Protein AF-X1B442-F1 (afdb_monomer_lite)

Secondary structure (DSSP, 8-state):
----HHHHHHHHHH--GGGGHHHHTTHHHHHH-S-SEEEE--SBPTTS-BPPPEEEEPHHHHHHHHHHHHTTT-----TTT-HHHHHHHT-TT--GGGS-HHHHHHHHHHHHTTTTS--

pLDDT: mean 87.73, std 11.0, range [37.72, 97.69]

InterPro domains:
  IPR045425 Protein o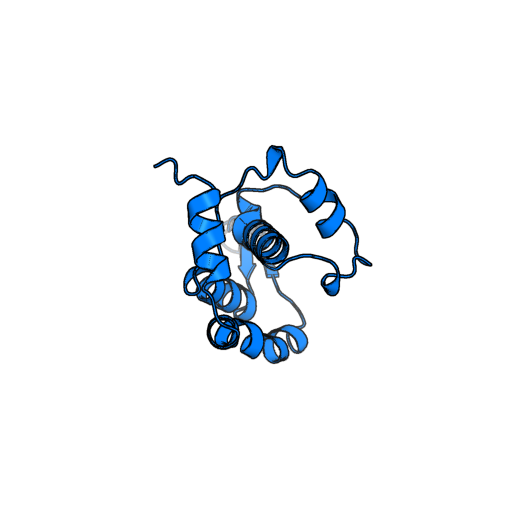f unknown function DUF6508 [PF20118] (17-117)

Structure (mmCIF, N/CA/C/O backbone):
data_AF-X1B442-F1
#
_entry.id   AF-X1B442-F1
#
loop_
_atom_site.group_PDB
_atom_site.id
_atom_site.type_symbol
_atom_site.label_atom_id
_atom_site.label_alt_id
_atom_site.label_comp_id
_atom_site.label_asym_id
_atom_site.label_entity_id
_atom_site.label_seq_id
_atom_site.pdbx_PDB_ins_code
_atom_site.Cartn_x
_atom_site.Cartn_y
_atom_site.Cartn_z
_atom_site.occupancy
_atom_site.B_iso_or_equiv
_atom_site.auth_seq_id
_atom_site.auth_comp_id
_atom_site.auth_asym_id
_atom_site.auth_atom_id
_atom_site.pdbx_PDB_model_num
ATOM 1 N N . MET A 1 1 ? -21.037 11.343 -4.499 1.00 37.72 1 MET A N 1
ATOM 2 C CA . MET A 1 1 ? -21.464 10.788 -3.196 1.00 37.72 1 MET A CA 1
ATOM 3 C C . MET A 1 1 ? -20.457 11.200 -2.136 1.00 37.72 1 MET A C 1
ATOM 5 O O . MET A 1 1 ? -19.289 10.859 -2.256 1.00 37.72 1 MET A O 1
ATOM 9 N N . HIS A 1 2 ? -20.888 12.010 -1.169 1.00 44.16 2 HIS A N 1
ATOM 10 C CA . HIS A 1 2 ? -20.063 12.522 -0.072 1.00 44.16 2 HIS A CA 1
ATOM 11 C C . HIS A 1 2 ? -20.171 11.527 1.096 1.00 44.16 2 HIS A C 1
ATOM 13 O O . HIS A 1 2 ? -20.971 11.718 2.008 1.00 44.16 2 HIS A O 1
ATOM 19 N N . ASN A 1 3 ? -19.447 10.406 1.030 1.00 51.03 3 ASN A N 1
ATOM 20 C CA . ASN A 1 3 ? -19.388 9.500 2.176 1.00 51.03 3 ASN A CA 1
ATOM 21 C C . ASN A 1 3 ? -18.514 10.177 3.236 1.00 51.03 3 ASN A C 1
ATOM 23 O O . ASN A 1 3 ? -17.320 10.379 3.017 1.00 51.03 3 ASN A O 1
ATOM 27 N N . LYS A 1 4 ? -19.136 10.606 4.338 1.00 59.34 4 LYS A N 1
ATOM 28 C CA . LYS A 1 4 ? -18.451 11.263 5.455 1.00 59.34 4 LYS A CA 1
ATOM 29 C C . LYS A 1 4 ? -17.403 10.302 6.023 1.00 59.34 4 LYS A C 1
ATOM 31 O O . LYS A 1 4 ? -17.691 9.125 6.217 1.00 59.34 4 LYS A O 1
ATOM 36 N N . GLU A 1 5 ? -16.205 10.816 6.282 1.00 63.03 5 GLU A N 1
ATOM 37 C CA . GLU A 1 5 ? -15.031 10.091 6.800 1.00 63.03 5 GLU A CA 1
ATOM 38 C C . GLU A 1 5 ? -15.365 9.174 7.997 1.00 63.03 5 GLU A C 1
ATOM 40 O O . GLU A 1 5 ? -14.859 8.058 8.098 1.00 63.03 5 GLU A O 1
ATOM 45 N N . THR A 1 6 ? -16.333 9.583 8.820 1.00 64.50 6 THR A N 1
ATOM 46 C CA . THR A 1 6 ? -16.850 8.848 9.982 1.00 64.50 6 THR A CA 1
ATOM 47 C C . THR A 1 6 ? -17.472 7.479 9.670 1.00 64.50 6 THR A C 1
ATOM 49 O O . THR A 1 6 ? -17.373 6.575 10.497 1.00 64.50 6 THR A O 1
ATOM 52 N N . ASP A 1 7 ? -18.075 7.272 8.493 1.00 78.06 7 ASP A N 1
ATOM 53 C CA . ASP A 1 7 ? -18.658 5.966 8.117 1.00 78.06 7 ASP A CA 1
ATOM 54 C C . ASP A 1 7 ? -17.571 4.900 7.881 1.00 78.06 7 ASP A C 1
ATOM 56 O O . ASP A 1 7 ? -17.758 3.706 8.121 1.00 78.06 7 ASP A O 1
ATOM 60 N N . PHE A 1 8 ? -16.386 5.334 7.454 1.00 81.19 8 PHE A N 1
ATOM 61 C CA . PHE A 1 8 ? -15.264 4.439 7.189 1.00 81.19 8 PHE A CA 1
ATOM 62 C C . PHE A 1 8 ? -14.480 4.091 8.447 1.00 81.19 8 PHE A C 1
ATOM 64 O O . PHE A 1 8 ? -13.973 2.977 8.558 1.00 81.19 8 PHE A O 1
ATOM 71 N N . GLU A 1 9 ? -14.418 5.001 9.416 1.00 83.88 9 GLU A N 1
ATOM 72 C CA . GLU A 1 9 ? -13.800 4.726 10.714 1.00 83.88 9 GLU A CA 1
ATOM 73 C C . GLU A 1 9 ? -14.533 3.598 11.448 1.00 83.88 9 GLU A C 1
ATOM 75 O O . GLU A 1 9 ? -13.891 2.688 11.974 1.00 83.88 9 GLU A O 1
ATOM 80 N N . GLY A 1 10 ? -15.872 3.589 11.408 1.00 84.75 10 GLY A N 1
ATOM 81 C CA . GLY A 1 10 ? -16.682 2.494 11.951 1.00 84.75 10 GLY A CA 1
ATOM 82 C C . GLY A 1 10 ? -16.390 1.148 11.278 1.00 84.75 10 GLY A C 1
ATOM 83 O O . GLY A 1 10 ? -16.197 0.144 11.965 1.00 84.75 10 GLY A O 1
ATOM 84 N N . LYS A 1 11 ? -16.277 1.136 9.942 1.00 86.38 11 LYS A N 1
ATOM 85 C CA . LYS A 1 11 ? -15.935 -0.062 9.153 1.00 86.38 11 LYS A CA 1
ATOM 86 C C . LYS A 1 11 ? -14.528 -0.572 9.443 1.00 86.38 11 LYS A C 1
ATOM 88 O O . LYS A 1 11 ? -14.353 -1.757 9.686 1.00 86.38 11 LYS A O 1
ATOM 93 N N . ILE A 1 12 ? -13.527 0.307 9.483 1.00 89.50 12 ILE A N 1
ATOM 94 C CA . ILE A 1 12 ? -12.164 -0.079 9.876 1.00 89.50 12 ILE A CA 1
ATOM 95 C C . ILE A 1 12 ? -12.172 -0.659 11.287 1.00 89.50 12 ILE A C 1
ATOM 97 O O . ILE A 1 12 ? -11.456 -1.622 11.574 1.00 89.50 12 ILE A O 1
ATOM 101 N N . ASN A 1 13 ? -12.972 -0.077 12.182 1.00 89.06 13 ASN A N 1
ATOM 102 C CA . ASN A 1 13 ? -12.989 -0.510 13.562 1.00 89.06 13 ASN A CA 1
ATOM 103 C C . ASN A 1 13 ? -13.618 -1.885 13.780 1.00 89.06 13 ASN A C 1
ATOM 105 O O . ASN A 1 13 ? -13.188 -2.589 14.697 1.00 89.06 13 ASN A O 1
ATOM 109 N N . SER A 1 14 ? -14.549 -2.289 12.914 1.00 90.06 14 SER A N 1
ATOM 110 C CA . SER A 1 14 ? -15.147 -3.624 12.931 1.00 90.06 14 SER A CA 1
ATOM 111 C C . SER A 1 14 ? -14.265 -4.708 12.298 1.00 90.06 14 SER A C 1
ATOM 113 O O . SER A 1 14 ? -14.511 -5.891 12.546 1.00 90.06 14 SER A O 1
ATOM 115 N N . LEU A 1 15 ? -13.220 -4.336 11.544 1.00 90.81 15 LEU A N 1
ATOM 116 C CA . LEU A 1 15 ? -12.284 -5.299 10.960 1.00 90.81 15 LEU A CA 1
ATOM 117 C C . LEU A 1 15 ? -11.496 -6.049 12.035 1.00 90.81 15 LEU A C 1
ATOM 119 O O . LEU A 1 15 ? -10.881 -5.470 12.940 1.00 90.81 15 LEU A O 1
ATOM 123 N N . LYS A 1 16 ? -11.459 -7.367 11.876 1.00 92.06 16 LYS A N 1
ATOM 124 C CA . LYS A 1 16 ? -10.697 -8.306 12.690 1.00 92.06 16 LYS A CA 1
ATOM 125 C C . LYS A 1 16 ? -9.308 -8.496 12.104 1.00 92.06 16 LYS A C 1
ATOM 127 O O . LYS A 1 16 ? -9.062 -8.303 10.919 1.00 92.06 16 LYS A O 1
ATOM 132 N N . ARG A 1 17 ? -8.385 -8.995 12.929 1.00 87.31 17 ARG A N 1
ATOM 133 C CA . ARG A 1 17 ? -7.030 -9.359 12.483 1.00 87.31 17 ARG A CA 1
ATOM 134 C C . ARG A 1 17 ? -7.034 -10.357 11.315 1.00 87.31 17 ARG A C 1
ATOM 136 O O . ARG A 1 17 ? -6.148 -10.291 10.469 1.00 87.31 17 ARG A O 1
ATOM 143 N N . SER A 1 18 ? -8.024 -11.253 11.259 1.00 91.50 18 SER A N 1
ATOM 144 C CA . SER A 1 18 ? -8.226 -12.195 10.149 1.00 91.50 18 SER A CA 1
ATOM 145 C C . SER A 1 18 ? -8.433 -11.504 8.807 1.00 91.50 18 SER A C 1
ATOM 147 O O . SER A 1 18 ? -7.984 -12.024 7.792 1.00 91.50 18 SER A O 1
ATOM 149 N N . ASP A 1 19 ? -9.056 -10.329 8.804 1.00 91.94 19 ASP A N 1
ATOM 150 C CA . ASP A 1 19 ? -9.430 -9.628 7.575 1.00 91.94 19 ASP A CA 1
ATOM 151 C C . ASP A 1 19 ? -8.197 -8.999 6.913 1.00 91.94 19 ASP A C 1
ATOM 153 O O . ASP A 1 19 ? -8.142 -8.853 5.699 1.00 91.94 19 ASP A O 1
ATOM 157 N N . PHE A 1 20 ? -7.148 -8.726 7.698 1.00 90.88 20 PHE A N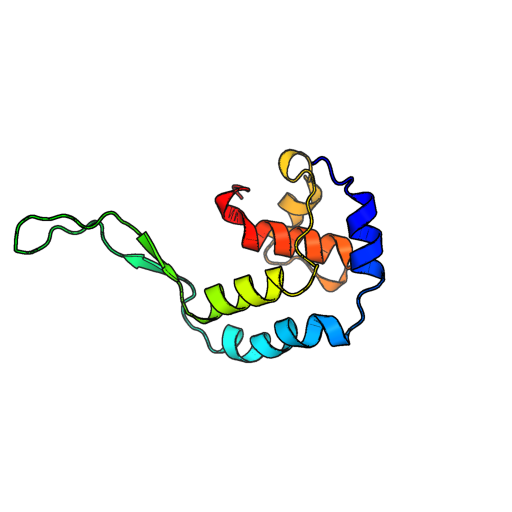 1
ATOM 158 C CA . PHE A 1 20 ? -5.842 -8.280 7.205 1.00 90.88 20 PHE A CA 1
ATOM 159 C C . PHE A 1 20 ? -4.945 -9.434 6.742 1.00 90.88 20 PHE A C 1
ATOM 161 O O . PHE A 1 20 ? -3.880 -9.188 6.175 1.00 90.88 20 PHE A O 1
ATOM 168 N N . LYS A 1 21 ? -5.335 -10.697 6.969 1.00 94.19 21 LYS A N 1
ATOM 169 C CA . LYS A 1 21 ? -4.514 -11.868 6.623 1.00 94.19 21 LYS A CA 1
ATOM 170 C C . LYS A 1 21 ? -4.065 -11.875 5.153 1.00 94.19 21 LYS A C 1
ATOM 172 O O . LYS A 1 21 ? -2.889 -12.159 4.937 1.00 94.19 21 LYS A O 1
ATOM 177 N N . PRO A 1 22 ? -4.901 -11.524 4.155 1.00 94.31 22 PRO A N 1
ATOM 178 C CA . PRO A 1 22 ? -4.453 -11.487 2.763 1.00 94.31 22 PRO A CA 1
ATOM 179 C C . PRO A 1 22 ? -3.307 -10.489 2.524 1.00 94.31 22 PRO A C 1
ATOM 181 O O . PRO A 1 22 ? -2.353 -10.832 1.835 1.00 94.31 22 PRO A O 1
ATOM 184 N N . LEU A 1 23 ? -3.338 -9.306 3.155 1.00 92.88 23 LEU A N 1
ATOM 185 C CA . LEU A 1 23 ? -2.234 -8.333 3.092 1.00 92.88 23 LEU A CA 1
ATOM 186 C C . LEU A 1 23 ? -0.981 -8.857 3.785 1.00 92.88 23 LEU A C 1
ATOM 188 O O . LEU A 1 23 ? 0.114 -8.779 3.237 1.00 92.88 23 LEU A O 1
ATOM 192 N N . LEU A 1 24 ? -1.136 -9.400 4.993 1.00 93.75 24 LEU A N 1
ATOM 193 C CA . LEU A 1 24 ? -0.012 -9.906 5.780 1.00 93.75 24 LEU A CA 1
ATOM 194 C C . LEU A 1 24 ? 0.686 -11.083 5.087 1.00 93.75 24 LEU A C 1
ATOM 196 O O . LEU A 1 24 ? 1.908 -11.200 5.150 1.00 93.75 24 LEU A O 1
ATOM 200 N N . ASN A 1 25 ? -0.066 -11.911 4.363 1.00 95.88 25 ASN A N 1
ATOM 201 C CA . ASN A 1 25 ? 0.478 -13.010 3.571 1.00 95.88 25 ASN A CA 1
ATOM 202 C C . ASN A 1 25 ? 1.357 -12.540 2.399 1.00 95.88 25 ASN A C 1
ATOM 204 O O . ASN A 1 25 ? 2.135 -13.339 1.882 1.00 95.88 25 ASN A O 1
ATOM 208 N N . LEU A 1 26 ? 1.272 -11.270 1.979 1.00 95.94 26 LEU A N 1
ATOM 209 C CA . LEU A 1 26 ? 2.156 -10.721 0.948 1.00 95.94 26 LEU A CA 1
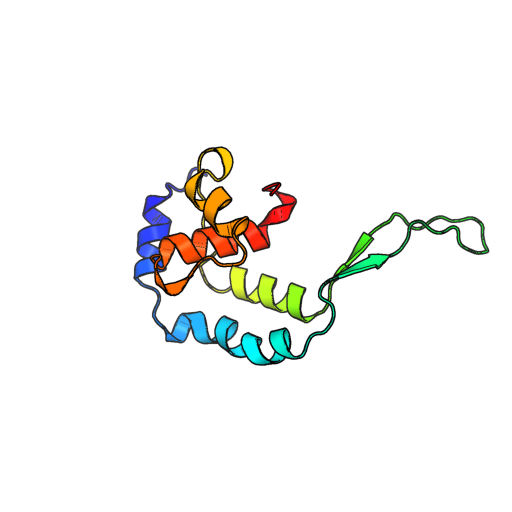ATOM 210 C C . LEU A 1 26 ? 3.544 -10.349 1.465 1.00 95.94 26 LEU A C 1
ATOM 212 O O . LEU A 1 26 ? 4.449 -10.205 0.645 1.00 95.94 26 LEU A O 1
ATOM 216 N N . ILE A 1 27 ? 3.738 -10.208 2.783 1.00 96.00 27 ILE A N 1
ATOM 217 C CA . ILE A 1 27 ? 5.011 -9.753 3.365 1.00 96.00 27 ILE A CA 1
ATOM 218 C C . ILE A 1 27 ? 6.213 -10.545 2.817 1.00 96.00 27 ILE A C 1
ATOM 220 O O . ILE A 1 27 ? 7.145 -9.900 2.333 1.00 96.00 27 ILE A O 1
ATOM 224 N N . PRO A 1 28 ? 6.203 -11.895 2.775 1.00 97.69 28 PRO A N 1
ATOM 225 C CA . PRO A 1 28 ? 7.335 -12.650 2.240 1.00 97.69 28 PRO A CA 1
ATOM 226 C C . PRO A 1 28 ? 7.593 -12.368 0.753 1.00 97.69 28 PRO A C 1
ATOM 228 O O . PRO A 1 28 ? 8.742 -12.197 0.350 1.00 97.69 28 PRO A O 1
ATOM 231 N N . LYS A 1 29 ? 6.535 -12.267 -0.068 1.00 96.62 29 LYS A N 1
ATOM 232 C CA . LYS A 1 29 ? 6.656 -11.968 -1.508 1.00 96.62 29 LYS A CA 1
ATOM 233 C C . LYS A 1 29 ? 7.216 -10.560 -1.728 1.00 96.62 29 LYS A C 1
ATOM 235 O O . LYS A 1 29 ? 8.075 -10.379 -2.586 1.00 96.62 29 LYS A O 1
ATOM 240 N N . ILE A 1 30 ? 6.782 -9.583 -0.930 1.00 96.19 30 ILE A N 1
ATOM 241 C CA . ILE A 1 30 ? 7.298 -8.207 -0.962 1.00 96.19 30 ILE A CA 1
ATOM 242 C C . ILE A 1 30 ? 8.782 -8.185 -0.582 1.00 96.19 30 ILE A C 1
ATOM 244 O O . ILE A 1 30 ? 9.579 -7.611 -1.314 1.00 96.19 30 ILE A O 1
ATOM 248 N N . GLN A 1 31 ? 9.172 -8.846 0.511 1.00 96.75 31 GLN A N 1
ATOM 249 C CA . GLN A 1 31 ? 10.567 -8.889 0.972 1.00 96.75 31 GLN A CA 1
ATOM 250 C C . GLN A 1 31 ? 11.505 -9.591 -0.020 1.00 96.75 31 GLN A C 1
ATOM 252 O O . GLN A 1 31 ? 12.663 -9.202 -0.144 1.00 96.75 31 GLN A O 1
ATOM 257 N N . ALA A 1 32 ? 11.010 -10.598 -0.743 1.00 96.81 32 ALA A N 1
ATOM 258 C CA . ALA A 1 32 ? 11.760 -11.283 -1.795 1.00 96.81 32 ALA A CA 1
ATOM 259 C C . ALA A 1 32 ? 11.822 -10.498 -3.122 1.00 96.81 32 ALA A C 1
ATOM 261 O O . ALA A 1 32 ? 12.574 -10.869 -4.024 1.00 96.81 32 ALA A O 1
ATOM 262 N N . THR A 1 33 ? 11.030 -9.432 -3.276 1.00 97.12 33 THR A N 1
ATOM 263 C CA . THR A 1 33 ? 10.962 -8.654 -4.516 1.00 97.12 33 THR A CA 1
ATOM 264 C C . THR A 1 33 ? 12.050 -7.580 -4.544 1.00 97.12 33 THR A C 1
ATOM 266 O O . THR A 1 33 ? 12.070 -6.672 -3.721 1.00 97.12 33 THR A O 1
ATOM 269 N N . SER A 1 34 ? 12.939 -7.645 -5.537 1.00 95.31 34 SER A N 1
ATOM 270 C CA . SER A 1 34 ? 14.061 -6.705 -5.693 1.00 95.31 34 SER A CA 1
ATOM 271 C C . SER A 1 34 ? 13.723 -5.428 -6.472 1.00 95.31 34 SER A C 1
ATOM 273 O O . SER A 1 34 ? 14.504 -4.478 -6.468 1.00 95.31 34 SER A O 1
ATOM 275 N N . TRP A 1 35 ? 12.580 -5.387 -7.162 1.00 95.19 35 TRP A N 1
ATOM 276 C CA . TRP A 1 35 ? 12.119 -4.220 -7.915 1.00 95.19 35 TRP A CA 1
ATOM 277 C C . TRP A 1 35 ? 10.590 -4.167 -7.948 1.00 95.19 35 TRP A C 1
ATOM 279 O O . TRP A 1 35 ? 9.938 -5.180 -8.185 1.00 95.19 35 TRP A O 1
ATOM 289 N N . PHE A 1 36 ? 10.020 -2.978 -7.755 1.00 94.31 36 PHE A N 1
ATOM 290 C CA . PHE A 1 36 ? 8.564 -2.786 -7.690 1.00 94.31 36 PHE A CA 1
ATOM 291 C C . PHE A 1 36 ? 7.987 -2.122 -8.944 1.00 94.31 36 PHE A C 1
ATOM 293 O O . PHE A 1 36 ? 6.839 -2.366 -9.303 1.00 94.31 36 PHE A O 1
ATOM 300 N N . GLY A 1 37 ? 8.794 -1.345 -9.663 1.00 92.88 37 GLY A N 1
ATOM 301 C CA . GLY A 1 37 ? 8.428 -0.811 -10.966 1.00 92.88 37 GLY A CA 1
ATOM 302 C C . GLY A 1 37 ? 9.644 -0.301 -11.728 1.00 92.88 37 GLY A C 1
ATOM 303 O O . GLY A 1 37 ? 10.666 0.029 -11.122 1.00 92.88 37 GLY A O 1
ATOM 304 N N . LYS A 1 38 ? 9.551 -0.265 -13.059 1.00 94.00 38 LYS A N 1
ATOM 305 C CA . LYS A 1 38 ? 10.606 0.242 -13.949 1.00 94.00 38 LYS A CA 1
ATOM 306 C C . LYS A 1 38 ? 9.994 1.084 -15.059 1.00 94.00 38 LYS A C 1
ATOM 308 O O . LYS A 1 38 ? 8.963 0.718 -15.614 1.00 94.00 38 LYS A O 1
ATOM 313 N N . LEU A 1 39 ? 10.648 2.190 -15.401 1.00 91.81 39 LEU A N 1
ATOM 314 C CA . LEU A 1 39 ? 10.275 2.972 -16.575 1.00 91.81 39 LEU A CA 1
ATOM 315 C C . LEU A 1 39 ? 10.645 2.184 -17.842 1.00 91.81 39 LEU A C 1
ATOM 317 O O . LEU A 1 39 ? 11.783 1.736 -17.990 1.00 91.81 39 LEU A O 1
ATOM 321 N N . LYS A 1 40 ? 9.680 2.015 -18.741 1.00 91.50 40 LYS A N 1
ATOM 322 C CA . LYS A 1 40 ? 9.819 1.409 -20.069 1.00 91.50 40 LYS A CA 1
ATOM 323 C C . LYS A 1 40 ? 9.243 2.344 -21.132 1.00 91.50 40 LYS A C 1
ATOM 325 O O . LYS A 1 40 ? 8.558 3.312 -20.815 1.00 91.50 40 LYS A O 1
ATOM 330 N N . GLY A 1 41 ? 9.518 2.054 -22.402 1.00 90.12 41 GLY A N 1
ATOM 331 C CA . GLY A 1 41 ? 9.138 2.926 -23.517 1.00 90.12 41 GLY A CA 1
ATOM 332 C C . GLY A 1 41 ? 10.022 4.174 -23.607 1.00 90.12 41 GLY A C 1
ATOM 333 O O . GLY A 1 41 ? 11.110 4.220 -23.038 1.00 90.12 41 GLY A O 1
ATOM 334 N N . GLY A 1 42 ? 9.586 5.173 -24.374 1.00 88.75 42 GLY A N 1
ATOM 335 C CA . GLY A 1 42 ? 10.333 6.413 -24.626 1.00 88.75 42 GLY A CA 1
ATOM 336 C C . GLY A 1 42 ? 11.499 6.277 -25.609 1.00 88.75 42 GLY A C 1
ATOM 337 O O . GLY A 1 42 ? 12.099 7.278 -25.990 1.00 88.75 42 GLY A O 1
ATOM 338 N N . THR A 1 43 ? 11.809 5.059 -26.052 1.00 88.44 43 THR A N 1
ATOM 339 C CA . THR A 1 43 ? 12.819 4.781 -27.073 1.00 88.44 43 THR A CA 1
ATOM 340 C C . THR A 1 43 ? 12.175 4.618 -28.449 1.00 88.44 43 THR A C 1
ATOM 342 O O . THR A 1 43 ? 11.046 4.141 -28.585 1.00 88.44 43 THR A O 1
ATOM 345 N N . LYS A 1 44 ? 12.902 5.041 -29.488 1.00 89.81 44 LYS A N 1
ATOM 346 C CA . LYS A 1 44 ? 12.490 4.878 -30.885 1.00 89.81 44 LYS A CA 1
ATOM 347 C C . LYS A 1 44 ? 12.796 3.453 -31.347 1.00 89.81 44 LYS A C 1
ATOM 349 O O . LYS A 1 44 ? 13.928 2.988 -31.222 1.00 89.81 44 LYS A O 1
ATOM 354 N N . ASN A 1 45 ? 11.788 2.774 -31.877 1.00 86.75 45 ASN A N 1
ATOM 355 C CA . ASN A 1 45 ? 11.900 1.444 -32.458 1.00 86.75 45 ASN A CA 1
ATOM 356 C C . ASN A 1 45 ? 12.622 1.493 -33.814 1.00 86.75 45 ASN A C 1
ATOM 358 O O . ASN A 1 45 ? 12.785 2.553 -34.423 1.00 86.75 45 ASN A O 1
ATOM 362 N N . LYS A 1 46 ? 13.028 0.320 -34.320 1.00 89.25 46 LYS A N 1
ATOM 363 C CA . LYS A 1 46 ? 13.716 0.188 -35.620 1.00 89.25 46 LYS A CA 1
ATOM 364 C C . LYS A 1 46 ? 12.879 0.682 -36.808 1.00 89.25 46 LYS A C 1
ATOM 366 O O . LYS A 1 46 ? 13.451 1.130 -37.792 1.00 89.25 46 LYS A O 1
ATOM 371 N N . ASP A 1 47 ? 11.554 0.619 -36.708 1.00 92.50 47 ASP A N 1
ATOM 372 C CA . ASP A 1 47 ? 10.599 1.105 -37.716 1.00 92.50 47 ASP A CA 1
ATOM 373 C C . ASP A 1 47 ? 10.304 2.614 -37.605 1.00 92.50 47 ASP A C 1
ATOM 375 O O . ASP A 1 47 ? 9.520 3.167 -38.370 1.00 92.50 47 ASP A O 1
ATOM 379 N N . GLY A 1 48 ? 10.931 3.296 -36.645 1.00 90.44 48 GLY A N 1
ATOM 380 C CA . GLY A 1 48 ? 10.744 4.714 -36.391 1.00 90.44 48 GLY A CA 1
ATOM 381 C C . GLY A 1 48 ? 9.562 5.066 -35.486 1.00 90.44 48 GLY A C 1
ATOM 382 O O . GLY A 1 48 ? 9.433 6.242 -35.139 1.00 90.44 48 GLY A O 1
ATOM 383 N N . SER A 1 49 ? 8.757 4.088 -35.057 1.00 92.50 49 SER A N 1
ATOM 384 C CA . SER A 1 49 ? 7.703 4.293 -34.060 1.00 92.50 49 SER A CA 1
ATOM 385 C C . SER A 1 49 ? 8.287 4.563 -32.666 1.00 92.50 49 SER A C 1
ATOM 387 O O . SER A 1 49 ? 9.407 4.159 -32.353 1.00 92.50 49 SER A O 1
ATOM 389 N N . ILE A 1 50 ? 7.537 5.264 -31.812 1.00 89.75 50 ILE A N 1
ATOM 390 C CA . ILE A 1 50 ? 7.905 5.508 -30.410 1.00 89.75 50 ILE A CA 1
ATOM 391 C C . ILE A 1 50 ? 6.774 4.989 -29.530 1.00 89.75 50 ILE A C 1
ATOM 393 O O . ILE A 1 50 ? 5.622 5.396 -29.677 1.00 89.75 50 ILE A O 1
ATOM 397 N N . CYS A 1 51 ? 7.110 4.110 -28.590 1.00 88.88 51 CYS A N 1
ATOM 398 C CA . CYS A 1 51 ? 6.192 3.738 -27.520 1.00 88.88 51 CYS A CA 1
ATOM 399 C C . CYS A 1 51 ? 6.210 4.835 -26.448 1.00 88.88 51 CYS A C 1
ATOM 401 O O . CYS A 1 51 ? 7.288 5.226 -25.994 1.00 88.88 51 CYS A O 1
ATOM 403 N N . MET A 1 52 ? 5.040 5.329 -26.034 1.00 91.56 52 MET A N 1
ATOM 404 C CA . MET A 1 52 ? 4.954 6.306 -24.943 1.00 91.56 52 MET A CA 1
ATOM 405 C C . MET A 1 52 ? 5.563 5.725 -23.658 1.00 91.56 52 MET A C 1
ATOM 407 O O . MET A 1 52 ? 5.336 4.547 -23.381 1.00 91.56 52 MET A O 1
ATOM 411 N N . PRO A 1 53 ? 6.339 6.504 -22.878 1.00 91.56 53 PRO A N 1
ATOM 412 C CA . PRO A 1 53 ? 6.889 6.026 -21.617 1.00 91.56 53 PRO A CA 1
ATOM 413 C C . PRO A 1 53 ? 5.790 5.533 -20.671 1.00 91.56 53 PRO A C 1
ATOM 415 O O . PRO A 1 53 ? 4.774 6.204 -20.488 1.00 91.56 53 PRO A O 1
ATOM 418 N N . TYR A 1 54 ? 6.009 4.380 -20.047 1.00 89.62 54 TYR A N 1
ATOM 419 C CA . TYR A 1 54 ? 5.104 3.792 -19.063 1.00 89.62 54 TYR A CA 1
ATOM 420 C C . TYR A 1 54 ? 5.893 3.127 -17.936 1.00 89.62 54 TYR A C 1
ATOM 422 O O . TYR A 1 54 ? 7.043 2.726 -18.114 1.00 89.62 54 TYR A O 1
ATOM 430 N N . TYR A 1 55 ? 5.275 2.999 -16.765 1.00 89.25 55 TYR A N 1
ATOM 431 C CA . TYR A 1 55 ? 5.831 2.196 -15.683 1.00 89.25 55 TYR A CA 1
ATOM 432 C C . TYR A 1 55 ? 5.339 0.760 -15.818 1.00 89.25 55 TYR A C 1
ATOM 434 O O . TYR A 1 55 ? 4.142 0.493 -15.754 1.00 89.25 55 TYR A O 1
ATOM 442 N N . GLU A 1 56 ? 6.271 -0.166 -16.008 1.00 92.44 56 GLU A N 1
ATOM 443 C CA . GLU A 1 56 ? 6.001 -1.585 -15.824 1.00 92.44 56 GLU A CA 1
ATOM 444 C C . GLU A 1 56 ? 6.033 -1.886 -14.329 1.00 92.44 56 GLU A C 1
ATOM 446 O O . GLU A 1 56 ? 7.059 -1.691 -13.673 1.00 92.44 56 GLU A O 1
ATOM 451 N N . GLU A 1 57 ? 4.906 -2.346 -13.797 1.00 93.38 57 GLU A N 1
ATOM 452 C CA . GLU A 1 57 ? 4.781 -2.744 -12.399 1.00 93.38 57 GLU A CA 1
ATOM 453 C C . GLU A 1 57 ? 5.197 -4.203 -12.214 1.00 93.38 57 GLU A C 1
ATOM 455 O O . GLU A 1 57 ? 4.926 -5.063 -13.054 1.00 93.38 57 GLU A O 1
ATOM 460 N N . ASN A 1 58 ? 5.828 -4.500 -11.080 1.00 95.69 58 ASN A N 1
ATOM 461 C CA . ASN A 1 58 ? 5.988 -5.880 -10.647 1.00 95.69 58 ASN A CA 1
ATOM 462 C C . ASN A 1 58 ? 4.622 -6.447 -10.222 1.00 95.69 58 ASN A C 1
ATOM 464 O O . ASN A 1 58 ? 3.813 -5.746 -9.615 1.00 95.69 58 ASN A O 1
ATOM 468 N N . GLU A 1 59 ? 4.390 -7.735 -10.468 1.00 95.19 59 GLU A N 1
ATOM 469 C CA . GLU A 1 59 ? 3.166 -8.447 -10.080 1.00 95.19 59 GLU A CA 1
ATOM 470 C C . GLU A 1 59 ? 2.813 -8.276 -8.589 1.00 95.19 59 GLU A C 1
ATOM 472 O O . GLU A 1 59 ? 1.642 -8.205 -8.222 1.00 95.19 59 GLU A O 1
ATOM 477 N N . VAL A 1 60 ? 3.808 -8.166 -7.699 1.00 96.12 60 VAL A N 1
ATOM 478 C CA . VAL A 1 60 ? 3.534 -7.956 -6.268 1.00 96.12 60 VAL A CA 1
ATOM 479 C C . VAL A 1 60 ? 2.822 -6.625 -5.998 1.00 96.12 60 VAL A C 1
ATOM 481 O O . VAL A 1 60 ? 2.030 -6.535 -5.062 1.00 96.12 60 VAL A O 1
ATOM 484 N N . VAL A 1 61 ? 3.065 -5.602 -6.825 1.00 94.19 61 VAL A N 1
ATOM 485 C CA . VAL A 1 61 ? 2.443 -4.280 -6.690 1.00 94.19 61 VAL A CA 1
ATOM 486 C C . VAL A 1 61 ? 0.977 -4.339 -7.099 1.00 94.19 61 VAL A C 1
ATOM 488 O O . VAL A 1 61 ? 0.120 -3.865 -6.351 1.00 94.19 61 VAL A O 1
ATOM 491 N N . SER A 1 62 ? 0.666 -4.960 -8.240 1.00 92.38 62 SER A N 1
ATOM 492 C CA . SER A 1 62 ? -0.721 -5.125 -8.684 1.00 92.38 62 SER A CA 1
ATOM 493 C C . SER A 1 62 ? -1.518 -6.007 -7.718 1.00 92.38 62 SER A C 1
ATOM 495 O O . SER A 1 62 ? -2.654 -5.671 -7.382 1.00 92.38 62 SER A O 1
ATOM 497 N N . LEU A 1 63 ? -0.901 -7.064 -7.180 1.00 94.81 63 LEU A N 1
ATOM 498 C CA . LEU A 1 63 ? -1.513 -7.943 -6.184 1.00 94.81 63 LEU A CA 1
ATOM 499 C C . LEU A 1 63 ? -1.785 -7.224 -4.855 1.00 94.81 63 LEU A C 1
ATOM 501 O O . LEU A 1 63 ? -2.887 -7.329 -4.317 1.00 94.81 63 LEU A O 1
ATOM 505 N N . PHE A 1 64 ? -0.815 -6.457 -4.344 1.00 95.19 64 PHE A N 1
ATOM 506 C CA . PHE A 1 64 ? -1.011 -5.617 -3.158 1.00 95.19 64 PHE A CA 1
ATOM 507 C C . PHE A 1 64 ? -2.169 -4.641 -3.360 1.00 95.19 64 PHE A C 1
ATOM 509 O O . PHE A 1 64 ? -3.033 -4.517 -2.493 1.00 95.19 64 PHE A O 1
ATOM 516 N N . ARG A 1 65 ? -2.213 -3.987 -4.526 1.00 92.69 65 ARG A N 1
ATOM 517 C CA . ARG A 1 65 ? -3.270 -3.040 -4.877 1.00 92.69 65 ARG A CA 1
ATOM 518 C C . ARG A 1 65 ? -4.642 -3.710 -4.908 1.00 92.69 65 ARG A C 1
ATOM 520 O O . ARG A 1 65 ? -5.562 -3.177 -4.301 1.00 92.69 65 ARG A O 1
ATOM 527 N N . SER A 1 66 ? -4.769 -4.865 -5.567 1.00 93.38 66 SER A N 1
ATOM 528 C CA . SER A 1 66 ? -6.023 -5.633 -5.629 1.00 93.38 66 SER A CA 1
ATOM 529 C C . SER A 1 66 ? -6.518 -5.981 -4.231 1.00 93.38 66 SER A C 1
ATOM 531 O O . SER A 1 66 ? -7.619 -5.597 -3.855 1.00 93.38 66 SER A O 1
ATOM 533 N N . ILE A 1 67 ? -5.658 -6.598 -3.417 1.00 94.81 67 ILE A N 1
ATOM 534 C CA . ILE A 1 67 ? -6.011 -7.006 -2.056 1.00 94.81 67 ILE A CA 1
ATOM 535 C C . ILE A 1 67 ? -6.398 -5.796 -1.194 1.00 94.81 67 ILE A C 1
ATOM 537 O O . ILE A 1 67 ? -7.324 -5.883 -0.388 1.00 94.81 67 ILE A O 1
ATOM 541 N N . ALA A 1 68 ? -5.711 -4.662 -1.350 1.00 92.75 68 ALA A N 1
ATOM 542 C CA . ALA A 1 68 ? -6.052 -3.448 -0.624 1.00 92.75 68 ALA A CA 1
ATOM 543 C C . ALA A 1 68 ? -7.442 -2.911 -0.999 1.00 92.75 68 ALA A C 1
ATOM 545 O O . ALA A 1 68 ? -8.094 -2.350 -0.130 1.00 92.75 68 ALA A O 1
ATOM 546 N N . TYR A 1 69 ? -7.901 -3.080 -2.244 1.00 90.81 69 TYR A N 1
ATOM 547 C CA . TYR A 1 69 ? -9.269 -2.733 -2.650 1.00 90.81 69 TYR A CA 1
ATOM 548 C C . TYR A 1 69 ? -10.309 -3.776 -2.217 1.00 90.81 69 TYR A C 1
ATOM 550 O O . TYR A 1 69 ? -11.441 -3.397 -1.917 1.00 90.81 69 TYR A O 1
ATOM 558 N N . ASP A 1 70 ? -9.935 -5.057 -2.161 1.00 92.00 70 ASP A N 1
ATOM 559 C CA . ASP A 1 70 ? -10.826 -6.150 -1.746 1.00 92.00 70 ASP A CA 1
ATOM 560 C C . ASP A 1 70 ? -11.114 -6.117 -0.238 1.00 92.00 70 ASP A C 1
ATOM 562 O O . ASP A 1 70 ? -12.220 -6.423 0.214 1.00 92.00 70 ASP A O 1
ATOM 566 N N . ILE A 1 71 ? -10.124 -5.715 0.560 1.00 89.81 71 ILE A N 1
ATOM 567 C CA . ILE A 1 71 ? -10.297 -5.445 1.987 1.00 89.81 71 ILE A CA 1
ATOM 568 C C . ILE A 1 71 ? -10.772 -3.990 2.122 1.00 89.81 71 ILE A C 1
ATOM 570 O O . ILE A 1 71 ? -10.169 -3.103 1.527 1.00 89.81 71 ILE A O 1
ATOM 574 N N . PRO A 1 72 ? -11.805 -3.668 2.921 1.00 84.38 72 PRO A N 1
ATOM 575 C CA . PRO A 1 72 ? -12.361 -2.312 3.001 1.00 84.38 72 PRO A CA 1
ATOM 576 C C . PRO A 1 72 ? -11.479 -1.343 3.826 1.00 84.38 72 PRO A C 1
ATOM 578 O O . PRO A 1 72 ? -11.946 -0.712 4.772 1.00 84.38 72 PRO A O 1
ATOM 581 N N . ILE A 1 73 ? -10.191 -1.229 3.480 1.00 90.00 73 ILE A N 1
ATOM 582 C CA . ILE A 1 73 ? -9.179 -0.377 4.132 1.00 90.00 73 ILE A CA 1
ATOM 583 C C . ILE A 1 73 ? -8.807 0.863 3.308 1.00 90.00 73 ILE A C 1
ATOM 585 O O . ILE A 1 73 ? -8.152 1.764 3.832 1.00 90.00 73 ILE A O 1
ATOM 589 N N . ILE A 1 74 ? -9.220 0.932 2.037 1.00 91.12 74 ILE A N 1
ATOM 590 C CA . ILE A 1 74 ? -9.077 2.136 1.210 1.00 91.12 74 ILE A CA 1
ATOM 591 C C . ILE A 1 74 ? -10.187 3.111 1.582 1.00 91.12 74 ILE A C 1
ATOM 593 O O . ILE A 1 74 ? -11.356 2.895 1.260 1.00 91.12 74 ILE A O 1
ATOM 597 N N . ILE A 1 75 ? -9.817 4.199 2.255 1.00 89.69 75 ILE A N 1
ATOM 598 C CA . ILE A 1 75 ? -10.774 5.146 2.833 1.00 89.69 75 ILE A CA 1
ATOM 599 C C . ILE A 1 75 ? -10.614 6.551 2.255 1.00 89.69 75 ILE A C 1
ATOM 601 O O . ILE A 1 75 ? -9.494 7.005 2.033 1.00 89.69 75 ILE A O 1
ATOM 605 N N . PRO A 1 76 ? -11.709 7.281 1.993 1.00 86.44 76 PRO A N 1
ATOM 606 C CA . PRO A 1 76 ? -11.620 8.688 1.642 1.00 86.44 76 PRO A CA 1
ATOM 607 C C . PRO A 1 76 ? -11.283 9.520 2.883 1.00 86.44 76 PRO A C 1
ATOM 609 O O . PRO A 1 76 ? -11.858 9.327 3.951 1.00 86.44 76 PRO A O 1
ATOM 612 N N . PHE A 1 77 ? -10.373 10.472 2.718 1.00 87.69 77 PHE A N 1
ATOM 613 C CA . PHE A 1 77 ? -10.052 11.499 3.705 1.00 87.69 77 PHE A CA 1
ATOM 614 C C . PHE A 1 77 ? -9.416 12.700 2.990 1.00 87.69 77 PHE A C 1
ATOM 616 O O . PHE A 1 77 ? -8.993 12.592 1.832 1.00 87.69 77 PHE A O 1
ATOM 623 N N . ASP A 1 78 ? -9.349 13.852 3.657 1.00 86.38 78 ASP A N 1
ATOM 624 C CA . ASP A 1 78 ? -8.746 15.064 3.088 1.00 86.38 78 ASP A CA 1
ATOM 625 C C . ASP A 1 78 ? -7.209 15.001 3.155 1.00 86.38 78 ASP A C 1
ATOM 627 O O . ASP A 1 78 ? -6.583 15.502 4.090 1.00 86.38 78 ASP A O 1
ATOM 631 N N . TRP A 1 79 ? -6.583 14.375 2.150 1.00 81.69 79 TRP A N 1
ATOM 632 C CA . TRP A 1 79 ? -5.118 14.327 2.031 1.00 81.69 79 TRP A CA 1
ATOM 633 C C . TRP A 1 79 ? -4.485 15.720 1.980 1.00 81.69 79 TRP A C 1
ATOM 635 O O . TRP A 1 79 ? -3.448 15.953 2.603 1.00 81.69 79 TRP A O 1
ATOM 645 N N . GLY A 1 80 ? -5.114 16.665 1.271 1.00 79.69 80 GLY A N 1
ATOM 646 C CA . GLY A 1 80 ? -4.601 18.027 1.114 1.00 79.69 80 GLY A CA 1
ATOM 647 C C . GLY A 1 80 ? -4.380 18.705 2.465 1.00 79.69 80 GLY A C 1
ATOM 648 O O . GLY A 1 80 ? -3.336 19.321 2.693 1.00 79.69 80 GLY A O 1
ATOM 649 N N . LYS A 1 81 ? -5.289 18.480 3.414 1.00 86.69 81 LYS A N 1
ATOM 650 C CA . LYS A 1 81 ? -5.202 19.023 4.776 1.00 86.69 81 LYS A CA 1
ATOM 651 C C . LYS A 1 81 ? -4.521 18.097 5.787 1.00 86.69 81 LYS A C 1
ATOM 653 O O . LYS A 1 81 ? -4.320 18.493 6.933 1.00 86.69 81 LYS A O 1
ATOM 658 N N . TRP A 1 82 ? -4.110 16.890 5.397 1.00 88.94 82 TRP A N 1
ATOM 659 C CA . TRP A 1 82 ? -3.512 15.923 6.320 1.00 88.94 82 TRP A CA 1
ATOM 660 C C . TRP A 1 82 ? -1.996 16.097 6.499 1.00 88.94 82 TRP A C 1
ATOM 662 O O . TRP A 1 82 ? -1.183 15.264 6.094 1.00 88.94 82 TRP A O 1
ATOM 672 N N . GLU A 1 83 ? -1.594 17.179 7.168 1.00 88.19 83 GLU A N 1
ATOM 673 C CA . GLU A 1 83 ? -0.179 17.472 7.454 1.00 88.19 83 GLU A CA 1
ATOM 674 C C . GLU A 1 83 ? 0.524 16.376 8.259 1.00 88.19 83 GLU A C 1
ATOM 676 O O . GLU A 1 83 ? 1.692 16.070 8.011 1.00 88.19 83 GLU A O 1
ATOM 681 N N . LYS A 1 84 ? -0.188 15.758 9.210 1.00 89.62 84 LYS A N 1
ATOM 682 C CA . LYS A 1 84 ? 0.341 14.644 10.007 1.00 89.62 84 LYS A CA 1
ATOM 683 C C . LYS A 1 84 ? 0.776 13.489 9.103 1.00 89.62 84 LYS A C 1
ATOM 685 O O . LYS A 1 84 ? 1.870 12.968 9.284 1.00 89.62 84 LYS A O 1
ATOM 690 N N . GLY A 1 85 ? -0.044 13.131 8.112 1.00 88.31 85 GLY A N 1
ATOM 691 C CA .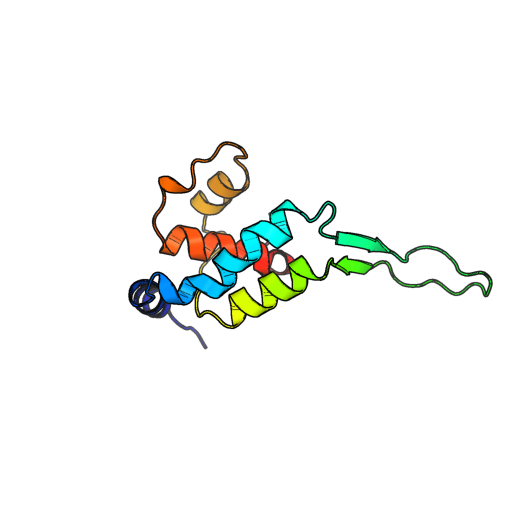 GLY A 1 85 ? 0.279 12.079 7.150 1.00 88.31 85 GLY A CA 1
ATOM 692 C C . GLY A 1 85 ? 1.536 12.382 6.353 1.00 88.31 85 GLY A C 1
ATOM 693 O O . GLY A 1 85 ? 2.421 11.536 6.286 1.00 88.31 85 GLY A O 1
ATOM 694 N N . ARG A 1 86 ? 1.663 13.615 5.840 1.00 86.50 86 ARG A N 1
ATOM 695 C CA . ARG A 1 86 ? 2.867 14.071 5.124 1.00 86.50 86 ARG A CA 1
ATOM 696 C C . ARG A 1 86 ? 4.136 13.931 5.964 1.00 86.50 86 ARG A C 1
ATOM 698 O O . ARG A 1 86 ? 5.146 13.454 5.463 1.00 86.50 86 ARG A O 1
ATOM 705 N N . LYS A 1 87 ? 4.088 14.307 7.246 1.00 90.19 87 LYS A N 1
ATOM 706 C CA . LYS A 1 87 ? 5.234 14.159 8.163 1.00 90.19 87 LYS A CA 1
ATOM 707 C C . LYS A 1 87 ? 5.603 12.694 8.402 1.00 90.19 87 LYS A C 1
ATOM 709 O O . LYS A 1 87 ? 6.783 12.389 8.520 1.00 90.19 87 LYS A O 1
ATOM 714 N N . ILE A 1 88 ? 4.609 11.806 8.470 1.00 91.88 88 ILE A N 1
ATOM 715 C CA . ILE A 1 88 ? 4.832 10.368 8.659 1.00 91.88 88 ILE A CA 1
ATOM 716 C C . ILE A 1 88 ? 5.482 9.756 7.415 1.00 91.88 88 ILE A C 1
ATOM 718 O O . ILE A 1 88 ? 6.542 9.152 7.530 1.00 91.88 88 ILE A O 1
ATOM 722 N N . VAL A 1 89 ? 4.884 9.936 6.230 1.00 85.50 89 VAL A N 1
ATOM 723 C CA . VAL A 1 89 ? 5.366 9.281 4.997 1.00 85.50 89 VAL A CA 1
ATOM 724 C C . VAL A 1 89 ? 6.740 9.783 4.551 1.00 85.50 89 VAL A C 1
ATOM 726 O O . VAL A 1 89 ? 7.498 9.024 3.960 1.00 85.50 89 VAL A O 1
ATOM 729 N N . ASN A 1 90 ? 7.084 11.033 4.878 1.00 86.62 90 ASN A N 1
ATOM 730 C CA . ASN A 1 90 ? 8.390 11.618 4.568 1.00 86.62 90 ASN A CA 1
ATOM 731 C C . ASN A 1 90 ? 9.465 11.328 5.631 1.00 86.62 90 ASN A C 1
ATOM 733 O O . ASN A 1 90 ? 10.607 11.753 5.467 1.00 86.62 90 ASN A O 1
ATOM 737 N N . ASN A 1 91 ? 9.133 10.621 6.718 1.00 92.00 91 ASN A N 1
ATOM 738 C CA . ASN A 1 91 ? 10.096 10.232 7.743 1.00 92.00 91 ASN A CA 1
ATOM 739 C C . ASN A 1 91 ? 10.462 8.738 7.607 1.00 92.00 91 ASN A C 1
ATOM 741 O O . ASN A 1 91 ? 9.687 7.880 8.037 1.00 92.00 91 ASN A O 1
ATOM 745 N N . PRO A 1 92 ? 11.661 8.401 7.093 1.00 89.88 92 PRO A N 1
ATOM 746 C CA . PRO A 1 92 ? 12.078 7.010 6.908 1.00 89.88 92 PRO A CA 1
ATOM 747 C C . PRO A 1 92 ? 12.284 6.245 8.226 1.00 89.88 92 PRO A C 1
ATOM 749 O O . PRO A 1 92 ? 12.307 5.018 8.217 1.00 89.88 92 PRO A O 1
ATOM 752 N N . TYR A 1 93 ? 12.407 6.948 9.357 1.00 94.25 93 TYR A N 1
ATOM 753 C CA . TYR A 1 93 ? 12.605 6.365 10.688 1.00 94.25 93 TYR A CA 1
ATOM 754 C C . TYR A 1 93 ? 11.336 6.391 11.550 1.00 94.2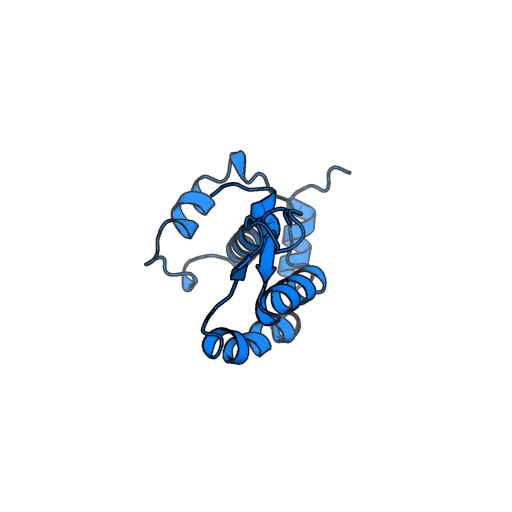5 93 TYR A C 1
ATOM 756 O O . TYR A 1 93 ? 11.405 6.180 12.761 1.00 94.25 93 TYR A O 1
ATOM 764 N N . PHE A 1 94 ? 10.173 6.689 10.963 1.00 94.06 94 PHE A N 1
ATOM 765 C CA . PHE A 1 94 ? 8.923 6.736 11.712 1.00 94.06 94 PHE A CA 1
ATOM 766 C C . PHE A 1 94 ? 8.536 5.354 12.260 1.00 94.06 94 PHE A C 1
ATOM 768 O O . PHE A 1 94 ? 8.446 4.377 11.517 1.00 94.06 94 PHE A O 1
ATOM 775 N N . ASP A 1 95 ? 8.243 5.276 13.561 1.00 94.44 95 ASP A N 1
ATOM 776 C CA . ASP A 1 95 ? 7.745 4.047 14.177 1.00 94.44 95 ASP A CA 1
ATOM 777 C C . ASP A 1 95 ? 6.227 3.908 13.984 1.00 94.44 95 ASP A C 1
ATOM 779 O O . ASP A 1 95 ? 5.421 4.441 14.753 1.00 94.44 95 ASP A O 1
ATOM 783 N N . TYR A 1 96 ? 5.829 3.132 12.974 1.00 91.88 96 TYR A N 1
ATOM 784 C CA . TYR A 1 96 ? 4.426 2.854 12.647 1.00 91.88 96 TYR A CA 1
ATOM 785 C C . TYR A 1 96 ? 3.644 2.124 13.754 1.00 91.88 96 TYR A C 1
ATOM 787 O O . TYR A 1 96 ? 2.418 2.065 13.681 1.00 91.88 96 TYR A O 1
ATOM 795 N N . ARG A 1 97 ? 4.299 1.603 14.803 1.00 93.25 97 ARG A N 1
ATOM 796 C CA . ARG A 1 97 ? 3.617 1.006 15.969 1.00 93.25 97 ARG A CA 1
ATOM 797 C C . ARG A 1 97 ? 2.983 2.058 16.885 1.00 93.25 97 ARG A C 1
ATOM 799 O O . ARG A 1 97 ? 2.172 1.710 17.735 1.00 93.25 97 ARG A O 1
ATOM 806 N N . THR A 1 98 ? 3.350 3.330 16.717 1.00 94.44 98 THR A N 1
ATOM 807 C CA . THR A 1 98 ? 2.887 4.453 17.555 1.00 94.44 98 THR A CA 1
ATOM 808 C C . THR A 1 98 ? 1.576 5.085 17.083 1.00 94.44 98 THR A C 1
ATOM 810 O O . THR A 1 98 ? 1.055 5.988 17.738 1.00 94.44 98 THR A O 1
ATOM 813 N N . ILE A 1 99 ? 1.034 4.641 15.947 1.00 94.44 99 ILE A N 1
ATOM 814 C CA . ILE A 1 99 ? -0.180 5.197 15.346 1.00 94.44 99 ILE A CA 1
ATOM 815 C C . ILE A 1 99 ? -1.332 4.202 15.373 1.00 94.44 99 ILE A C 1
ATOM 817 O O . ILE A 1 99 ? -1.149 2.987 15.363 1.00 94.44 99 ILE A O 1
ATOM 821 N N . ASP A 1 100 ? -2.546 4.742 15.387 1.00 91.62 100 ASP A N 1
ATOM 822 C CA . ASP A 1 100 ? -3.758 3.945 15.355 1.00 91.62 100 ASP A CA 1
ATOM 823 C C . ASP A 1 100 ? -4.002 3.316 13.969 1.00 91.62 100 ASP A C 1
ATOM 825 O O . ASP A 1 100 ? -3.471 3.731 12.932 1.00 91.62 100 ASP A O 1
ATOM 829 N N . ARG A 1 101 ? -4.873 2.307 13.957 1.00 90.19 101 ARG A N 1
ATOM 830 C CA . ARG A 1 101 ? -5.252 1.560 12.754 1.00 90.19 101 ARG A CA 1
ATOM 831 C C . ARG A 1 101 ? -5.870 2.440 11.661 1.00 90.19 101 ARG A C 1
ATOM 833 O O . ARG A 1 101 ? -5.648 2.160 10.484 1.00 90.19 101 ARG A O 1
ATOM 840 N N . ILE A 1 102 ? -6.628 3.480 12.013 1.00 91.62 102 ILE A N 1
ATOM 841 C CA . ILE A 1 102 ? -7.237 4.387 11.029 1.00 91.62 102 ILE A CA 1
ATOM 842 C C . ILE A 1 102 ? -6.132 5.180 10.326 1.00 91.62 102 ILE A C 1
ATOM 844 O O . ILE A 1 102 ? -6.112 5.240 9.098 1.00 91.62 102 ILE A O 1
ATOM 848 N N . THR A 1 103 ? -5.170 5.717 11.079 1.00 93.00 103 THR A N 1
ATOM 849 C CA . THR A 1 103 ? -3.987 6.398 10.540 1.00 93.00 103 THR A CA 1
ATOM 850 C C . THR A 1 103 ? -3.216 5.47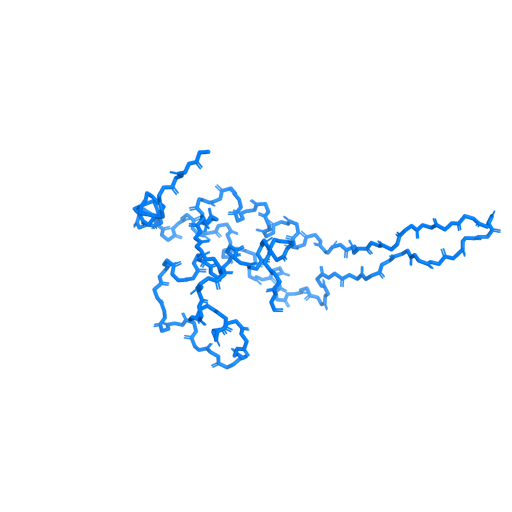5 9.589 1.00 93.00 103 THR A C 1
ATOM 852 O O . THR A 1 103 ? -2.882 5.899 8.485 1.00 93.00 103 THR A O 1
ATOM 855 N N . ILE A 1 104 ? -3.004 4.201 9.945 1.00 92.75 104 ILE A N 1
ATOM 856 C CA . ILE A 1 104 ? -2.368 3.213 9.051 1.00 92.75 104 ILE A CA 1
ATOM 857 C C . ILE A 1 104 ? -3.161 3.049 7.742 1.00 92.75 104 ILE A C 1
ATOM 859 O O . ILE A 1 104 ? -2.576 3.090 6.660 1.00 92.75 104 ILE A O 1
ATOM 863 N N . CYS A 1 105 ? -4.489 2.919 7.809 1.00 92.94 105 CYS A N 1
ATOM 864 C CA . CYS A 1 105 ? -5.333 2.780 6.616 1.00 92.94 105 CYS A CA 1
ATOM 865 C C . CYS A 1 105 ? -5.300 4.036 5.726 1.00 92.94 105 CYS A C 1
ATOM 867 O O . CYS A 1 105 ? -5.253 3.919 4.500 1.00 92.94 105 CYS A O 1
ATOM 869 N N . LYS A 1 106 ? -5.247 5.239 6.318 1.00 92.25 106 LYS A N 1
ATOM 870 C CA . LYS A 1 106 ? -5.054 6.498 5.574 1.00 92.25 106 LYS A CA 1
ATOM 871 C C . LYS A 1 106 ? -3.704 6.522 4.847 1.00 92.25 106 LYS A C 1
ATOM 873 O O . LYS A 1 106 ? -3.653 6.931 3.690 1.00 92.25 106 LYS A O 1
ATOM 878 N N . ILE A 1 107 ? -2.631 6.025 5.471 1.00 92.50 107 ILE A N 1
ATOM 879 C CA . ILE A 1 107 ? -1.306 5.904 4.830 1.00 92.50 107 ILE A CA 1
ATOM 880 C C . ILE A 1 107 ? -1.353 4.917 3.662 1.00 92.50 107 ILE A C 1
ATOM 882 O O . ILE A 1 107 ? -0.921 5.260 2.564 1.00 92.50 107 ILE A O 1
ATOM 886 N N . ILE A 1 108 ? -1.917 3.721 3.860 1.00 92.19 108 ILE A N 1
ATOM 887 C CA . ILE A 1 108 ? -2.057 2.724 2.785 1.00 92.19 108 ILE A CA 1
ATOM 888 C C . ILE A 1 108 ? -2.874 3.301 1.626 1.00 92.19 108 ILE A C 1
ATOM 890 O O . ILE A 1 108 ? -2.468 3.186 0.472 1.00 92.19 108 ILE A O 1
ATOM 894 N N . THR A 1 109 ? -3.983 3.979 1.928 1.00 91.81 109 THR A N 1
ATOM 895 C CA . THR A 1 109 ? -4.802 4.674 0.927 1.00 91.81 109 THR A CA 1
ATOM 896 C C . THR A 1 109 ? -3.966 5.691 0.152 1.00 91.81 109 THR A C 1
ATOM 898 O O . THR A 1 109 ? -4.028 5.703 -1.075 1.00 91.81 109 THR A O 1
ATOM 901 N N . ALA A 1 110 ? -3.174 6.521 0.838 1.00 89.50 110 ALA A N 1
ATOM 902 C CA . ALA A 1 110 ? -2.324 7.514 0.189 1.00 89.50 110 ALA A CA 1
ATOM 903 C C . ALA A 1 110 ? -1.307 6.860 -0.758 1.00 89.50 110 ALA A C 1
ATOM 905 O O . ALA A 1 110 ? -1.175 7.296 -1.896 1.00 89.50 110 ALA A O 1
ATOM 906 N N . ILE A 1 111 ? -0.644 5.782 -0.324 1.00 87.81 111 ILE A N 1
ATOM 907 C CA . ILE A 1 111 ? 0.346 5.042 -1.128 1.00 87.81 111 ILE A CA 1
ATOM 908 C C . ILE A 1 111 ? -0.308 4.412 -2.361 1.00 87.81 111 ILE A C 1
ATOM 910 O O . ILE A 1 111 ? 0.171 4.587 -3.480 1.00 87.81 111 ILE A O 1
ATOM 914 N N . VAL A 1 112 ? -1.422 3.699 -2.172 1.00 89.06 112 VAL A N 1
ATOM 915 C CA . VAL A 1 112 ? -2.160 3.033 -3.259 1.00 89.06 112 VAL A CA 1
ATOM 916 C C . VAL A 1 112 ? -2.682 4.040 -4.281 1.00 89.06 112 VAL A C 1
ATOM 918 O O . VAL A 1 112 ? -2.764 3.717 -5.467 1.00 89.06 112 VAL A O 1
ATOM 921 N N . ARG A 1 113 ? -3.021 5.248 -3.818 1.00 84.38 113 ARG A N 1
ATOM 922 C CA . ARG A 1 113 ? -3.622 6.321 -4.612 1.00 84.38 113 ARG A CA 1
ATOM 923 C C . ARG A 1 113 ? -2.678 7.496 -4.840 1.00 84.38 113 ARG A C 1
ATOM 925 O O . ARG A 1 113 ? -3.128 8.635 -4.963 1.00 84.38 113 ARG A O 1
ATOM 932 N N . ASN A 1 114 ? -1.378 7.224 -4.905 1.00 77.69 114 ASN A N 1
ATOM 933 C CA . ASN A 1 114 ? -0.358 8.232 -5.196 1.00 77.69 114 ASN A CA 1
ATOM 934 C C . ASN A 1 114 ? -0.598 8.927 -6.554 1.00 77.69 114 ASN A C 1
ATOM 936 O O . ASN A 1 114 ? -0.264 10.092 -6.737 1.00 77.69 114 ASN A O 1
ATOM 940 N N . ASP A 1 115 ? -1.284 8.261 -7.491 1.00 69.56 115 ASP A N 1
ATOM 941 C CA . ASP A 1 115 ? -1.767 8.879 -8.734 1.00 69.56 115 ASP A CA 1
ATOM 942 C C . ASP A 1 115 ? -2.663 10.107 -8.482 1.00 69.56 115 ASP A C 1
ATOM 944 O O . ASP A 1 115 ? -2.695 11.039 -9.285 1.00 69.56 115 ASP A O 1
ATOM 948 N N . ARG A 1 116 ? -3.372 10.129 -7.347 1.00 61.19 116 ARG A N 1
ATOM 949 C CA . ARG A 1 116 ? -4.243 11.232 -6.918 1.00 61.19 116 ARG A CA 1
ATOM 950 C C . ARG A 1 116 ? -3.604 12.143 -5.877 1.00 61.19 116 ARG A C 1
ATOM 952 O O . ARG A 1 116 ? -4.036 13.285 -5.729 1.00 61.19 116 ARG A O 1
ATOM 959 N N . PHE A 1 117 ? -2.609 11.648 -5.151 1.00 58.53 117 PHE A N 1
ATOM 960 C CA . PHE A 1 117 ? -1.981 12.327 -4.028 1.00 58.53 117 PHE A CA 1
ATOM 961 C C . PHE A 1 117 ? -0.488 12.463 -4.297 1.00 58.53 117 PHE A C 1
ATOM 963 O O . PHE A 1 117 ? 0.263 11.543 -4.018 1.00 58.53 117 PHE A O 1
ATOM 970 N N . ARG A 1 118 ? -0.044 13.606 -4.830 1.00 58.47 118 ARG A N 1
ATOM 971 C CA . ARG A 1 118 ? 1.396 13.867 -4.972 1.00 58.47 118 ARG A CA 1
ATOM 972 C C . ARG A 1 118 ? 2.031 13.925 -3.574 1.00 58.47 118 ARG A C 1
ATOM 974 O O . ARG A 1 118 ? 1.522 14.660 -2.719 1.00 58.47 118 ARG A O 1
ATOM 981 N N . PHE A 1 119 ? 3.079 13.133 -3.359 1.00 53.97 119 PHE A N 1
ATOM 982 C CA . PHE A 1 119 ? 3.917 13.169 -2.156 1.00 53.97 119 PHE A CA 1
ATOM 983 C C . PHE A 1 119 ? 4.942 14.300 -2.210 1.00 53.97 119 PHE A C 1
ATOM 985 O O . PHE A 1 119 ? 5.424 14.601 -3.327 1.00 53.97 119 PHE A O 1
#

Organism: NCBI:txid412755

Sequence (119 aa):
MHNKETDFEGKINSLKRSDFKPLLNLIPKIQATSWFGKLKGGTKNKDGSICMPYYEENEVVSLFRSIAYDIPIIIPFDWGKWEKGRKIVNNPYFDYRTIDRITICKIITAIVRNDRFRF

Radius of gyration: 17.47 Å; chains: 1; bounding box: 36×32×55 Å

Foldseek 3Di:
DCPDQVVLVVVLVPDDPVLCVQVVVLVVVVVPDPDAWDWDWPDQDPVRDGDDIDIDGDPSLVSNLVSLVVRSLQTDDPLVPPPVLVVQVPDPPDDPVPDDSNSVSVNSNCVSVCVPPPD